Protein AF-A0A7V8ZTD7-F1 (afdb_monomer_lite)

Secondary structure (DSSP, 8-state):
-------STTS----HHHHHHHHGGGGTT--HHHHHHHHHHHHHHHHHHHHHHHHHHHTT-

Structure (mmCIF, N/CA/C/O backbone):
data_AF-A0A7V8ZTD7-F1
#
_entry.id   AF-A0A7V8ZTD7-F1
#
loop_
_atom_site.group_PDB
_atom_site.id
_atom_site.type_symbol
_atom_site.label_atom_id
_atom_site.label_alt_id
_atom_site.label_comp_id
_atom_site.label_asym_id
_atom_site.label_entity_id
_atom_site.label_seq_id
_atom_site.pdbx_PDB_ins_code
_atom_site.Cartn_x
_atom_site.Cartn_y
_atom_site.Cartn_z
_atom_site.occupancy
_atom_site.B_iso_or_equiv
_atom_site.auth_seq_id
_atom_site.auth_comp_id
_atom_site.auth_asym_id
_atom_site.auth_atom_id
_atom_site.pdbx_PDB_model_num
ATOM 1 N N . MET A 1 1 ? 22.279 -0.667 27.467 1.00 39.34 1 MET A N 1
ATOM 2 C CA . MET A 1 1 ? 21.747 -1.898 26.862 1.00 39.34 1 MET A CA 1
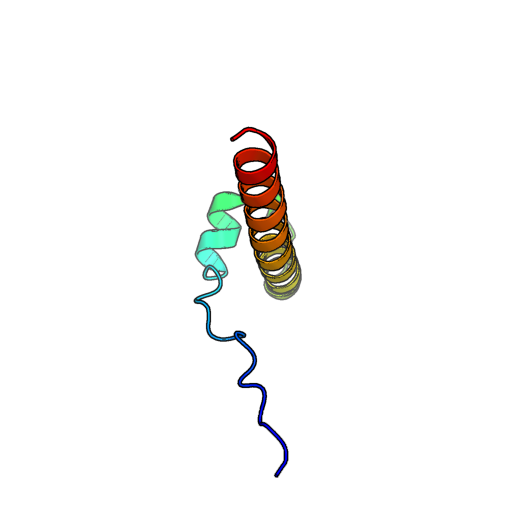ATOM 3 C C . MET A 1 1 ? 20.732 -1.381 25.875 1.00 39.34 1 MET A C 1
ATOM 5 O O . MET A 1 1 ? 19.618 -1.077 26.266 1.00 39.34 1 MET A O 1
ATOM 9 N N . ASP A 1 2 ? 21.221 -1.026 24.688 1.00 41.16 2 ASP A N 1
ATOM 10 C CA . ASP A 1 2 ? 20.399 -0.473 23.620 1.00 41.16 2 ASP A CA 1
ATOM 11 C C . ASP A 1 2 ? 19.422 -1.563 23.203 1.00 41.16 2 ASP A C 1
ATOM 13 O O . ASP A 1 2 ? 19.821 -2.557 22.595 1.00 41.16 2 ASP A O 1
ATOM 17 N N . ASP A 1 3 ? 18.174 -1.399 23.640 1.00 43.72 3 ASP A N 1
ATOM 18 C CA . ASP A 1 3 ? 17.017 -2.131 23.152 1.00 43.72 3 ASP A CA 1
ATOM 19 C C . ASP A 1 3 ? 17.024 -1.969 21.634 1.00 43.72 3 ASP A C 1
ATOM 21 O O . ASP A 1 3 ? 16.647 -0.931 21.080 1.00 43.72 3 ASP A O 1
ATOM 25 N N . LEU A 1 4 ? 17.562 -2.984 20.960 1.00 51.47 4 LEU A N 1
ATOM 26 C CA . LEU A 1 4 ? 17.342 -3.215 19.551 1.00 51.47 4 LEU A CA 1
ATOM 27 C C . LEU A 1 4 ? 15.837 -3.400 19.438 1.00 51.47 4 LEU A C 1
ATOM 29 O O . LEU A 1 4 ? 15.331 -4.507 19.592 1.00 51.47 4 LEU A O 1
ATOM 33 N N . VAL A 1 5 ? 15.129 -2.291 19.225 1.00 53.88 5 VAL A N 1
ATOM 34 C CA . VAL A 1 5 ? 13.788 -2.296 18.668 1.00 53.88 5 VAL A CA 1
ATOM 35 C C . VAL A 1 5 ? 13.960 -3.033 17.351 1.00 53.88 5 VAL A C 1
ATOM 37 O O . VAL A 1 5 ? 14.366 -2.442 16.348 1.00 53.88 5 VAL A O 1
ATOM 40 N N . GLU A 1 6 ? 13.778 -4.354 17.393 1.00 47.16 6 GLU A N 1
ATOM 41 C CA . GLU A 1 6 ? 13.548 -5.186 16.231 1.00 47.16 6 GLU A CA 1
ATOM 42 C C . GLU A 1 6 ? 12.392 -4.501 15.538 1.00 47.16 6 GLU A C 1
ATOM 44 O O . GLU A 1 6 ? 11.241 -4.569 15.970 1.00 47.16 6 GLU A O 1
ATOM 49 N N . ARG A 1 7 ? 12.734 -3.683 14.542 1.00 51.09 7 ARG A N 1
ATOM 50 C CA . ARG A 1 7 ? 11.738 -3.013 13.742 1.00 51.09 7 ARG A CA 1
ATOM 51 C C . ARG A 1 7 ? 10.890 -4.152 13.219 1.00 51.09 7 ARG A C 1
ATOM 53 O O . ARG A 1 7 ? 11.400 -5.059 12.563 1.00 51.09 7 ARG A O 1
ATOM 60 N N . ASP A 1 8 ? 9.605 -4.070 13.511 1.00 50.22 8 ASP A N 1
ATOM 61 C CA . ASP A 1 8 ? 8.504 -4.859 12.963 1.00 50.22 8 ASP A CA 1
ATOM 62 C C . ASP A 1 8 ? 8.440 -4.760 11.410 1.00 50.22 8 ASP A C 1
ATOM 64 O O . ASP A 1 8 ? 7.420 -5.015 10.791 1.00 50.22 8 ASP A O 1
ATOM 68 N N . ASP A 1 9 ? 9.550 -4.426 10.736 1.00 49.47 9 ASP A N 1
ATOM 69 C CA . ASP A 1 9 ? 9.789 -4.430 9.291 1.00 49.47 9 ASP A CA 1
ATOM 70 C C . ASP A 1 9 ? 9.648 -5.839 8.675 1.00 49.47 9 ASP A C 1
ATOM 72 O O . ASP A 1 9 ? 9.684 -5.987 7.453 1.00 49.47 9 ASP A O 1
ATOM 76 N N . ALA A 1 10 ? 9.492 -6.878 9.503 1.00 48.72 10 ALA A N 1
ATOM 77 C CA . ALA A 1 10 ? 9.266 -8.257 9.084 1.00 48.72 10 ALA A CA 1
ATOM 78 C C . ALA A 1 10 ? 7.800 -8.714 9.188 1.00 48.72 10 ALA A C 1
ATOM 80 O O . ALA A 1 10 ? 7.525 -9.888 8.925 1.00 48.72 10 ALA A O 1
ATOM 81 N N . ARG A 1 11 ? 6.831 -7.837 9.508 1.00 57.34 11 ARG A N 1
ATOM 82 C CA . ARG A 1 11 ? 5.443 -8.142 9.124 1.00 57.34 11 ARG A CA 1
ATOM 83 C C . ARG A 1 11 ? 5.413 -8.211 7.613 1.00 57.34 11 ARG A C 1
ATOM 85 O O . ARG A 1 11 ? 5.746 -7.239 6.945 1.00 57.34 11 ARG A O 1
ATOM 92 N N . GLU A 1 12 ? 5.080 -9.385 7.094 1.00 65.94 12 GLU A N 1
ATOM 93 C CA . GLU A 1 12 ? 5.216 -9.743 5.688 1.00 65.94 12 GLU A CA 1
ATOM 94 C C . GLU A 1 12 ? 4.494 -8.717 4.794 1.00 65.94 12 GLU A C 1
ATOM 96 O O . GLU A 1 12 ? 3.281 -8.766 4.578 1.00 65.94 12 GLU A O 1
ATOM 101 N N . VAL A 1 13 ? 5.238 -7.714 4.319 1.00 75.12 13 VAL A N 1
ATOM 102 C CA . VAL A 1 13 ? 4.682 -6.677 3.455 1.00 75.12 13 VAL A CA 1
ATOM 103 C C . VAL A 1 13 ? 4.300 -7.350 2.148 1.00 75.12 13 VAL A C 1
ATOM 105 O O . VAL A 1 13 ? 5.089 -8.109 1.578 1.00 75.12 13 VAL A O 1
ATOM 108 N N . LEU A 1 14 ? 3.101 -7.038 1.653 1.00 85.69 14 LEU A N 1
ATOM 109 C CA . LEU A 1 14 ? 2.587 -7.595 0.407 1.00 85.69 14 LEU A CA 1
ATOM 110 C C . LEU A 1 14 ? 3.667 -7.567 -0.698 1.00 85.69 14 LEU A C 1
ATOM 112 O O . LEU A 1 14 ? 4.301 -6.525 -0.933 1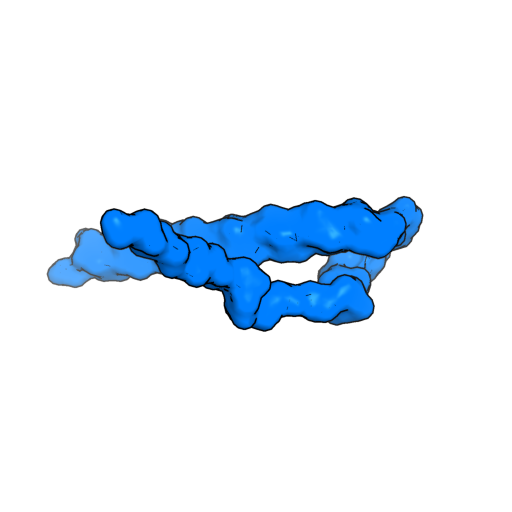.00 85.69 14 LEU A O 1
ATOM 116 N N . PRO A 1 15 ? 3.905 -8.697 -1.389 1.00 90.56 15 PRO A N 1
ATOM 117 C CA . PRO A 1 15 ? 4.866 -8.739 -2.482 1.00 90.56 15 PRO A CA 1
ATOM 118 C C . PRO A 1 15 ? 4.506 -7.726 -3.574 1.00 90.56 15 PRO A C 1
ATOM 120 O O . PRO A 1 15 ? 3.335 -7.580 -3.924 1.00 90.56 15 PRO A O 1
ATOM 123 N N . ILE A 1 16 ? 5.505 -7.077 -4.182 1.00 92.00 16 ILE A N 1
ATOM 124 C CA . ILE A 1 16 ? 5.298 -6.089 -5.263 1.00 92.00 16 ILE A CA 1
ATOM 125 C C . ILE A 1 16 ? 4.384 -6.613 -6.389 1.00 92.00 16 ILE A C 1
ATOM 127 O O . ILE A 1 16 ? 3.487 -5.873 -6.798 1.00 92.00 16 ILE A O 1
ATOM 131 N N . PRO A 1 17 ? 4.520 -7.867 -6.882 1.00 93.75 17 PRO A N 1
ATOM 132 C CA . PRO A 1 17 ? 3.598 -8.399 -7.888 1.00 93.75 17 PRO A CA 1
ATOM 133 C C . PRO A 1 17 ? 2.143 -8.428 -7.413 1.00 93.75 17 PRO A C 1
ATOM 135 O O . PRO A 1 17 ? 1.233 -8.172 -8.197 1.00 93.75 17 PRO A O 1
ATOM 138 N N . ARG A 1 18 ? 1.917 -8.695 -6.122 1.00 93.50 18 ARG A N 1
ATOM 139 C CA . ARG A 1 18 ? 0.580 -8.698 -5.531 1.00 93.50 18 ARG A CA 1
ATOM 140 C C . ARG A 1 18 ? 0.031 -7.282 -5.395 1.00 93.50 18 ARG A C 1
ATOM 142 O O . ARG A 1 18 ? -1.118 -7.058 -5.753 1.00 93.50 18 ARG A O 1
ATOM 149 N N . CYS A 1 19 ? 0.851 -6.326 -4.959 1.00 94.38 19 CYS A N 1
ATOM 150 C CA . CYS A 1 19 ? 0.468 -4.912 -4.933 1.00 94.38 19 CYS A CA 1
ATOM 151 C C . CYS A 1 19 ? 0.106 -4.395 -6.330 1.00 94.38 19 CYS A C 1
ATOM 153 O O . CYS A 1 19 ? -0.910 -3.728 -6.476 1.00 94.38 19 CYS A O 1
ATOM 155 N N . ARG A 1 20 ? 0.866 -4.771 -7.369 1.00 95.06 20 ARG A N 1
ATOM 156 C CA . ARG A 1 20 ? 0.531 -4.451 -8.769 1.00 95.06 20 ARG A CA 1
ATOM 157 C C . ARG A 1 20 ? -0.842 -4.963 -9.174 1.00 95.06 20 ARG A C 1
ATOM 159 O O . ARG A 1 20 ? -1.615 -4.221 -9.760 1.00 95.06 20 ARG A O 1
ATOM 166 N N . GLN A 1 21 ? -1.144 -6.217 -8.849 1.00 95.88 21 GLN A N 1
ATOM 167 C CA . GLN A 1 21 ? -2.449 -6.801 -9.156 1.00 95.88 21 GLN A CA 1
ATOM 168 C C . GLN A 1 21 ? -3.595 -6.080 -8.440 1.00 95.88 21 GLN A C 1
ATOM 170 O O . GLN A 1 21 ? -4.660 -5.935 -9.023 1.00 95.88 21 GLN A O 1
ATOM 175 N N . LEU A 1 22 ? -3.384 -5.646 -7.192 1.00 94.88 22 LEU A N 1
ATOM 176 C CA . LEU A 1 22 ? -4.397 -4.930 -6.410 1.00 94.88 22 LEU A CA 1
ATOM 177 C C . LEU A 1 22 ? -4.650 -3.512 -6.932 1.00 94.88 22 LEU A C 1
ATOM 179 O O . LEU A 1 22 ? -5.793 -3.077 -6.935 1.00 94.88 22 LEU A O 1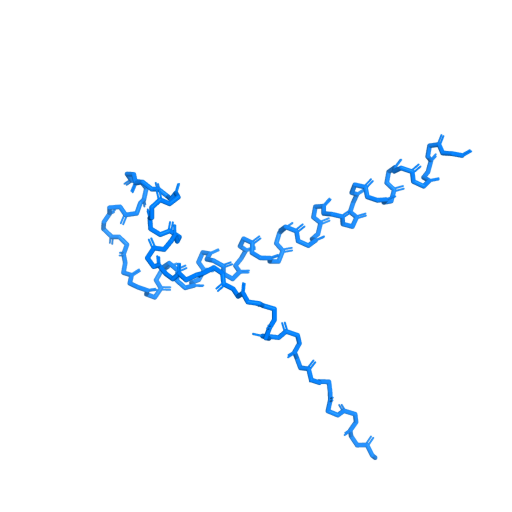
ATOM 183 N N . LEU A 1 23 ? -3.596 -2.824 -7.376 1.00 94.44 23 LEU A N 1
ATOM 184 C CA . LEU A 1 23 ? -3.679 -1.483 -7.964 1.00 94.44 23 LEU A CA 1
ATOM 185 C C . LEU A 1 23 ? -4.267 -1.495 -9.387 1.00 94.44 23 LEU A C 1
ATOM 187 O O . LEU A 1 23 ? -4.801 -0.492 -9.843 1.00 94.44 23 LEU A O 1
ATOM 191 N N . GLY A 1 24 ? -4.166 -2.615 -10.110 1.00 95.62 24 GLY A N 1
ATOM 192 C CA . GLY A 1 24 ? -4.738 -2.744 -11.451 1.00 95.62 24 GLY A CA 1
ATOM 193 C C . GLY A 1 24 ? -4.231 -1.655 -12.401 1.00 95.62 24 GLY A C 1
ATOM 194 O O . GLY A 1 24 ? -3.021 -1.491 -12.574 1.00 95.62 24 GLY A O 1
ATOM 195 N N . ASP A 1 25 ? -5.155 -0.899 -12.994 1.00 97.00 25 ASP A N 1
ATOM 196 C CA . ASP A 1 25 ? -4.840 0.168 -13.951 1.00 97.00 25 ASP 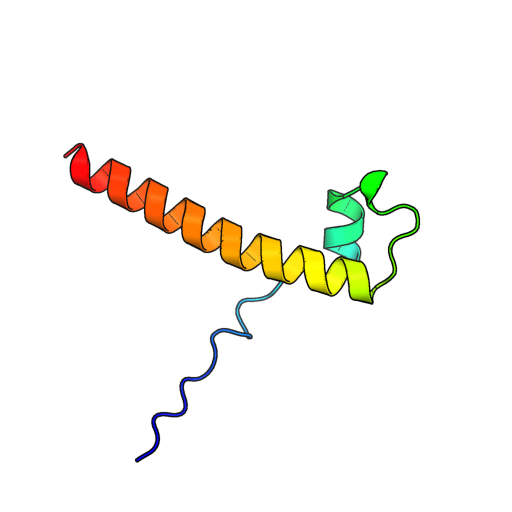A CA 1
ATOM 197 C C . ASP A 1 25 ? -4.054 1.326 -13.314 1.00 97.00 25 ASP A C 1
ATOM 199 O O . ASP A 1 25 ? -3.263 1.984 -13.988 1.00 97.00 25 ASP A O 1
ATOM 203 N N . GLU A 1 26 ? -4.182 1.540 -12.002 1.00 95.00 26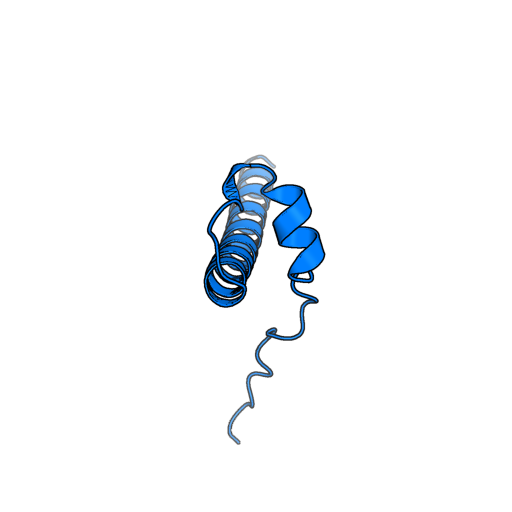 GLU A N 1
ATOM 204 C CA . GLU A 1 26 ? -3.436 2.572 -11.270 1.00 95.00 26 GLU A CA 1
ATOM 205 C C . GLU A 1 26 ? -1.941 2.233 -11.163 1.00 95.00 26 GLU A C 1
ATOM 207 O O . GLU A 1 26 ? -1.115 3.112 -10.925 1.00 95.00 26 GLU A O 1
ATOM 212 N N . ALA A 1 27 ? -1.565 0.965 -11.375 1.00 93.88 27 ALA A N 1
ATOM 213 C CA . ALA A 1 27 ? -0.166 0.556 -11.454 1.00 93.88 27 ALA A CA 1
ATOM 214 C C . ALA A 1 27 ? 0.479 0.834 -12.820 1.00 93.88 27 ALA A C 1
ATOM 216 O O . ALA A 1 27 ? 1.697 0.656 -12.960 1.00 93.88 27 ALA A O 1
ATOM 217 N N . ILE A 1 28 ? -0.293 1.230 -13.838 1.00 95.38 28 ILE A N 1
ATOM 218 C CA . ILE A 1 28 ? 0.239 1.504 -15.175 1.00 95.38 28 ILE A CA 1
ATOM 219 C C . ILE A 1 28 ? 1.187 2.705 -15.095 1.00 95.38 28 ILE A C 1
ATOM 221 O O . ILE A 1 28 ? 0.818 3.794 -14.674 1.00 95.38 28 ILE A O 1
ATOM 225 N N . GLY A 1 29 ? 2.437 2.499 -15.514 1.00 95.00 29 GLY A N 1
ATOM 226 C CA . GLY A 1 29 ? 3.483 3.523 -15.458 1.00 95.00 29 GLY A CA 1
ATOM 227 C C . GLY A 1 29 ? 4.236 3.604 -14.126 1.00 95.00 29 GLY A C 1
ATOM 228 O O . GLY A 1 29 ? 5.231 4.320 -14.058 1.00 95.00 29 GLY A O 1
ATOM 229 N N . LEU A 1 30 ? 3.839 2.838 -13.101 1.00 96.00 30 LEU A N 1
ATOM 230 C CA . LEU A 1 30 ? 4.543 2.802 -11.819 1.00 96.00 30 LEU A CA 1
ATOM 231 C C . LEU A 1 30 ? 5.746 1.853 -11.840 1.00 96.00 30 LEU A C 1
ATOM 233 O O . LEU A 1 30 ? 5.667 0.665 -12.199 1.00 96.00 30 LEU A O 1
ATOM 237 N N . THR A 1 31 ? 6.881 2.362 -11.373 1.00 96.62 31 THR A N 1
ATOM 238 C CA . THR A 1 31 ? 8.087 1.561 -11.183 1.00 96.62 31 THR A CA 1
ATOM 239 C C . THR A 1 31 ? 7.939 0.625 -9.983 1.00 96.62 31 THR A C 1
ATOM 241 O O . THR A 1 31 ? 7.028 0.738 -9.165 1.00 96.62 31 THR A O 1
ATOM 244 N N . GLY A 1 32 ? 8.855 -0.339 -9.850 1.00 93.25 32 GLY A N 1
ATOM 245 C CA . GLY A 1 32 ? 8.891 -1.181 -8.650 1.00 93.25 32 GLY A CA 1
ATOM 246 C C . GLY A 1 32 ? 9.126 -0.373 -7.366 1.00 93.25 32 GLY A C 1
ATOM 247 O O . GLY A 1 32 ? 8.602 -0.746 -6.323 1.00 93.25 32 GLY A O 1
ATOM 248 N N . ALA A 1 33 ? 9.864 0.739 -7.456 1.00 94.81 33 ALA A N 1
ATOM 249 C CA . ALA A 1 33 ? 10.132 1.627 -6.329 1.00 94.81 33 ALA A CA 1
ATOM 250 C C . ALA A 1 33 ? 8.878 2.403 -5.905 1.00 94.81 33 ALA A C 1
ATOM 252 O O . ALA A 1 33 ? 8.581 2.457 -4.716 1.00 94.81 33 ALA A O 1
ATOM 253 N N . ASP A 1 34 ? 8.096 2.916 -6.860 1.00 96.62 34 ASP A N 1
ATOM 254 C CA . ASP A 1 34 ? 6.830 3.602 -6.558 1.00 96.62 34 ASP A CA 1
ATOM 255 C C . ASP A 1 34 ? 5.866 2.668 -5.817 1.00 96.62 34 ASP A C 1
ATOM 257 O O . ASP A 1 34 ? 5.240 3.035 -4.824 1.00 96.62 34 ASP A O 1
ATOM 261 N N . ILE A 1 35 ? 5.812 1.408 -6.245 1.00 95.19 35 ILE A N 1
ATOM 262 C CA . ILE A 1 35 ? 4.972 0.388 -5.615 1.00 95.19 35 ILE A CA 1
ATOM 263 C C . ILE A 1 35 ? 5.511 -0.024 -4.243 1.00 95.19 35 ILE A C 1
ATOM 265 O O . ILE A 1 35 ? 4.714 -0.310 -3.349 1.00 95.19 35 ILE A O 1
ATOM 269 N N . ASP A 1 36 ? 6.834 -0.013 -4.038 1.00 93.50 36 ASP A N 1
ATOM 270 C CA . ASP A 1 36 ? 7.437 -0.202 -2.712 1.00 93.50 36 ASP A CA 1
ATOM 271 C C . ASP A 1 36 ? 7.024 0.907 -1.737 1.00 93.50 36 ASP A C 1
ATOM 273 O O . ASP A 1 36 ? 6.690 0.642 -0.581 1.00 93.50 36 ASP A O 1
ATOM 277 N N . VAL A 1 37 ? 6.988 2.151 -2.211 1.00 94.19 37 VAL A N 1
ATOM 278 C CA . VAL A 1 37 ? 6.531 3.287 -1.409 1.00 94.19 37 VAL A CA 1
ATOM 279 C C . VAL A 1 37 ? 5.051 3.127 -1.068 1.00 94.19 37 VAL A C 1
ATOM 281 O O . VAL A 1 37 ? 4.692 3.190 0.110 1.00 94.19 37 VAL A O 1
ATOM 284 N N . ILE A 1 38 ? 4.199 2.851 -2.060 1.00 93.62 38 ILE A N 1
ATOM 285 C CA . ILE A 1 38 ? 2.753 2.672 -1.860 1.00 93.62 38 ILE A CA 1
ATOM 286 C C . ILE A 1 38 ? 2.469 1.546 -0.861 1.00 93.62 38 ILE A C 1
ATOM 288 O O . ILE A 1 38 ? 1.695 1.745 0.075 1.00 93.62 38 ILE A O 1
ATOM 292 N N . ARG A 1 39 ? 3.112 0.379 -1.002 1.00 92.62 39 ARG A N 1
ATOM 293 C CA . ARG A 1 39 ? 2.849 -0.760 -0.106 1.00 92.62 39 ARG A CA 1
ATOM 294 C C . ARG A 1 39 ? 3.244 -0.477 1.344 1.00 92.62 39 ARG A C 1
ATOM 296 O O . ARG A 1 39 ? 2.530 -0.907 2.246 1.00 92.62 39 ARG A O 1
ATOM 303 N N . ARG A 1 40 ? 4.329 0.273 1.584 1.00 91.06 40 ARG A N 1
ATOM 304 C CA . ARG A 1 40 ? 4.729 0.685 2.943 1.00 91.06 40 ARG A CA 1
ATOM 305 C C . ARG A 1 40 ? 3.716 1.649 3.555 1.00 91.06 40 ARG A C 1
ATOM 307 O O . ARG A 1 40 ? 3.325 1.465 4.702 1.00 91.06 40 ARG A O 1
ATOM 314 N N . HIS A 1 41 ? 3.250 2.632 2.785 1.00 92.44 41 HIS A N 1
ATOM 315 C CA . HIS A 1 41 ? 2.228 3.571 3.256 1.00 92.44 41 HIS A CA 1
ATOM 316 C C . HIS A 1 41 ? 0.910 2.856 3.562 1.00 92.44 41 HIS A C 1
ATOM 318 O O . HIS A 1 41 ? 0.326 3.071 4.621 1.00 92.44 41 HIS A O 1
ATOM 324 N N . ALA A 1 42 ? 0.474 1.955 2.678 1.00 91.62 42 ALA A N 1
ATOM 325 C CA . ALA A 1 42 ? -0.727 1.154 2.888 1.00 91.62 42 ALA A CA 1
ATOM 326 C C . ALA A 1 42 ? -0.630 0.283 4.151 1.00 91.62 42 ALA A C 1
ATOM 328 O O . ALA A 1 42 ? -1.613 0.159 4.876 1.00 91.62 42 ALA A O 1
ATOM 329 N N . HIS A 1 43 ? 0.547 -0.280 4.444 1.00 89.19 43 HIS A N 1
ATOM 330 C CA . HIS A 1 43 ? 0.772 -1.061 5.660 1.00 89.19 43 HIS A CA 1
ATOM 331 C C . HIS A 1 43 ? 0.584 -0.221 6.933 1.00 89.19 43 HIS A C 1
ATOM 333 O O . HIS A 1 43 ? -0.144 -0.632 7.836 1.00 89.19 43 HIS A O 1
ATOM 339 N N . VAL A 1 44 ? 1.174 0.979 6.978 1.00 90.25 44 VAL A N 1
ATOM 340 C CA . VAL A 1 44 ? 1.012 1.908 8.110 1.00 90.25 44 VAL A CA 1
ATOM 341 C C . VAL A 1 44 ? -0.450 2.327 8.265 1.00 90.25 44 VAL A C 1
ATOM 343 O O . VAL A 1 44 ? -0.999 2.240 9.360 1.00 90.25 44 VAL A O 1
ATOM 346 N N . LEU A 1 45 ? -1.109 2.713 7.168 1.00 92.50 45 LEU A N 1
ATOM 347 C CA . LEU A 1 45 ? -2.518 3.111 7.192 1.00 92.50 45 LEU A CA 1
ATOM 348 C C . LEU A 1 45 ? -3.429 1.980 7.672 1.00 92.50 45 LEU A C 1
ATOM 350 O O . LEU A 1 45 ? -4.339 2.229 8.456 1.00 92.50 45 LEU A O 1
ATOM 354 N N . ALA A 1 46 ? -3.180 0.741 7.242 1.00 90.50 46 ALA A N 1
ATOM 355 C CA . ALA A 1 46 ? -3.938 -0.413 7.708 1.00 90.50 46 ALA A CA 1
ATOM 356 C C . ALA A 1 46 ? -3.813 -0.588 9.227 1.00 90.50 46 ALA A C 1
ATOM 358 O O . ALA A 1 46 ? -4.813 -0.849 9.892 1.00 90.50 46 ALA A O 1
ATOM 359 N N . HIS A 1 47 ? -2.613 -0.398 9.783 1.00 88.56 47 HIS A N 1
ATOM 360 C CA . HIS A 1 47 ? -2.408 -0.466 11.226 1.00 88.56 47 HIS A CA 1
ATOM 361 C C . HIS A 1 47 ? -3.184 0.630 11.964 1.00 88.56 47 HIS A C 1
ATOM 363 O O . HIS A 1 47 ? -3.970 0.320 12.855 1.00 88.56 47 HIS A O 1
ATOM 369 N N . THR A 1 48 ? -3.063 1.884 11.523 1.00 90.75 48 THR A N 1
ATOM 370 C CA . THR A 1 48 ? -3.796 3.011 12.118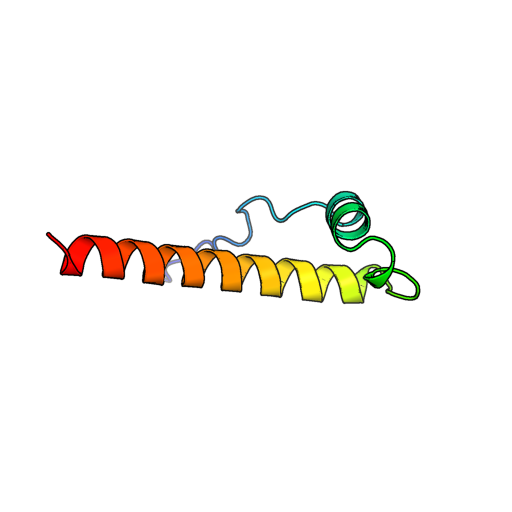 1.00 90.75 48 THR A CA 1
ATOM 371 C C . THR A 1 48 ? -5.312 2.822 12.038 1.00 90.75 48 THR A C 1
ATOM 373 O O . THR A 1 48 ? -6.025 3.103 12.997 1.00 90.75 48 THR A O 1
ATOM 376 N N . LEU A 1 49 ? -5.832 2.317 10.915 1.00 93.88 49 LEU A N 1
ATOM 377 C CA . LEU A 1 49 ? -7.265 2.045 10.767 1.00 93.88 49 LEU A CA 1
ATOM 378 C C . LEU A 1 49 ? -7.747 0.967 11.744 1.00 93.88 49 LEU A C 1
ATOM 380 O O . LEU A 1 49 ? -8.845 1.093 12.286 1.00 93.88 49 LEU A O 1
ATOM 384 N N . LEU A 1 50 ? -6.937 -0.066 11.990 1.00 93.38 50 LEU A N 1
ATOM 385 C CA . LEU A 1 50 ? -7.250 -1.097 12.979 1.00 93.38 50 LEU A CA 1
ATOM 386 C C . LEU A 1 50 ? -7.254 -0.532 14.402 1.00 93.38 50 LEU A C 1
ATOM 388 O O . LEU A 1 50 ? -8.188 -0.810 15.147 1.00 93.38 50 LEU A O 1
ATOM 392 N N . GLU A 1 51 ? -6.264 0.282 14.767 1.00 93.25 51 GLU A N 1
ATOM 393 C CA . GLU A 1 51 ? -6.212 0.936 16.082 1.00 93.25 51 GLU A CA 1
ATOM 394 C C . GLU A 1 51 ? -7.444 1.812 16.323 1.00 93.25 51 GLU A C 1
ATOM 396 O O . GLU A 1 51 ? -8.115 1.676 17.345 1.00 93.25 51 GLU A O 1
ATOM 401 N N . VAL A 1 52 ? -7.795 2.661 15.350 1.00 94.38 52 VAL A N 1
ATOM 402 C CA . VAL A 1 52 ? -8.979 3.528 15.431 1.00 94.38 52 VAL A CA 1
ATOM 403 C C . VAL A 1 52 ? -10.256 2.701 15.565 1.00 94.38 52 VAL A C 1
ATOM 405 O O . VAL A 1 52 ? -11.120 3.026 16.377 1.00 94.38 52 VAL A O 1
ATOM 408 N N . PHE A 1 53 ? -10.384 1.624 14.792 1.00 94.38 53 PHE A N 1
ATOM 409 C CA . PHE A 1 53 ? -11.552 0.752 14.849 1.00 94.38 53 PHE A CA 1
ATOM 410 C C . PHE A 1 53 ? -11.692 0.049 16.207 1.00 94.38 53 PHE A C 1
ATOM 412 O O . PHE A 1 53 ? -12.793 -0.017 16.751 1.00 94.38 53 PHE A O 1
ATOM 419 N N . LEU A 1 54 ? -10.590 -0.445 16.777 1.00 93.75 54 LEU A N 1
ATOM 420 C CA . LEU A 1 54 ? -10.584 -1.088 18.095 1.00 93.75 54 LEU A CA 1
ATOM 421 C C . LEU A 1 54 ? -10.882 -0.093 19.222 1.00 93.75 54 LEU A C 1
ATOM 423 O O . LEU A 1 54 ? -11.640 -0.419 20.139 1.00 93.75 54 LEU A O 1
ATOM 427 N N . GLN A 1 55 ? -10.358 1.132 19.128 1.00 91.94 55 GLN A N 1
ATOM 428 C CA . GLN A 1 55 ? -10.678 2.201 20.073 1.00 91.94 55 GLN A CA 1
ATOM 429 C C . GLN A 1 55 ? -12.180 2.515 20.057 1.00 91.94 55 GLN A C 1
ATOM 431 O O . GLN A 1 55 ? -12.814 2.547 21.106 1.00 91.94 55 GLN A O 1
ATOM 436 N N . GLN A 1 56 ? -12.777 2.646 18.868 1.00 91.25 56 GLN A N 1
ATOM 437 C CA . GLN A 1 56 ? -14.216 2.894 18.724 1.00 91.25 56 GLN A CA 1
ATOM 438 C C . GLN A 1 56 ? -15.094 1.769 19.281 1.00 91.25 56 GLN A C 1
ATOM 440 O O . GLN A 1 56 ? -16.206 2.042 19.728 1.00 91.25 56 GLN A O 1
ATOM 445 N N . GLN A 1 57 ? -14.644 0.511 19.222 1.00 88.69 57 GLN A N 1
ATOM 446 C CA . GLN A 1 57 ? -15.364 -0.592 19.866 1.00 88.69 57 GLN A CA 1
ATOM 447 C C . GLN A 1 57 ? -15.288 -0.496 21.385 1.00 88.69 57 GLN A C 1
ATOM 449 O O . GLN A 1 57 ? -16.315 -0.620 22.040 1.00 88.69 57 GLN A O 1
ATOM 454 N N . THR A 1 58 ? -14.100 -0.200 21.913 1.00 84.12 58 THR A N 1
ATOM 455 C CA . THR A 1 58 ? -13.867 -0.069 23.357 1.00 84.12 58 THR A CA 1
ATOM 456 C C . THR A 1 58 ? -14.679 1.083 23.955 1.00 84.12 58 THR A C 1
ATOM 458 O O . THR A 1 58 ? -15.241 0.937 25.030 1.00 84.12 58 THR A O 1
ATOM 461 N N . ASP A 1 59 ? -14.804 2.208 23.243 1.00 81.44 59 ASP A N 1
ATOM 462 C CA . ASP A 1 59 ? -15.596 3.367 23.689 1.00 81.44 59 ASP A CA 1
ATOM 463 C C . ASP A 1 59 ? -17.123 3.134 23.615 1.00 81.44 59 ASP A C 1
ATOM 465 O O . ASP A 1 59 ? -17.904 3.961 24.094 1.00 81.44 59 ASP A O 1
ATOM 469 N N . ARG A 1 60 ? -17.569 2.055 22.957 1.00 71.75 60 ARG A N 1
ATOM 470 C CA . ARG A 1 60 ? -18.989 1.720 22.758 1.00 71.75 60 ARG A CA 1
ATOM 471 C C . ARG A 1 60 ? -19.514 0.694 23.771 1.00 71.75 60 ARG A C 1
ATOM 473 O O . ARG A 1 60 ? -20.735 0.536 23.858 1.00 71.75 60 ARG A O 1
ATOM 480 N N . GLU A 1 61 ? -18.624 0.007 24.482 1.00 61.25 61 GLU A N 1
ATOM 481 C CA . GLU A 1 61 ? -18.925 -0.929 25.579 1.00 61.25 61 GLU A CA 1
ATOM 482 C C . GLU A 1 61 ? -19.016 -0.207 26.932 1.00 61.25 61 GLU A C 1
ATOM 484 O O . GLU A 1 61 ? -19.897 -0.601 27.733 1.00 61.25 61 GLU A O 1
#

pLDDT: mean 83.17, std 17.72, range [39.34, 97.0]

Foldseek 3Di:
DPPPPPPPPPPPQPDLVRLCVVCPPVCVPPDSVNSVVVSVVVVVVVVVVVVVVVVVVVVVD

Radius of gyration: 15.79 Å; chains: 1; bounding box: 41×13×42 Å

Sequence (61 aa):
MDDLVERDDAREVLPIPRCRQLLGDEAIGLTGADIDVIRRHAHVLAHTLLEVFLQQQTDRE